Protein AF-A0A0Q4GG56-F1 (afdb_monomer_lite)

Secondary structure (DSSP, 8-state):
-HHHHHHTT--HHHHHHHHTS-HHHHHHHHTTSSPPPHHHHHHHHHHHHHHHHH-S--------HHHHHHHHHHHHHHHHHHHHHHHHHHHHHHHHHHHHHHHHHHHHHHHHHHHHHHH-SS--TTHHHHSTT-

pLDDT: mean 81.96, std 14.71, range [41.78, 96.75]

Foldseek 3Di:
DVVLCQLQLEDLCVLCVVLVHHSVVSVCCVVVVDDDDPSSVVVSVVSVVCSVPDDDDRDNHRDPPVVVVVVVVVVVVVVVVVVVVVVVVVVVVVVVVVVVVVVVVVVVVVVVVVVCCVVPVPDDPCVVVVPPPD

Sequence (134 aa):
MKNIREKLGLTQDQMSGLLGINRSSAAMYENGSRSIATKNLLLLSEIEIFLNNNVPEIIHSEINTKTDHAKSAIITKLNKQIDRAAYASLKLKRKLQLLQDTNLKTKNLWSVLVHLKLKMPENLPLLAYLEIWK

Structure (mmCIF, N/CA/C/O backbone):
data_AF-A0A0Q4GG56-F1
#
_entry.id   AF-A0A0Q4GG56-F1
#
loop_
_atom_site.group_PDB
_atom_site.id
_atom_site.type_symbol
_atom_site.label_atom_id
_atom_site.label_alt_id
_atom_site.label_comp_id
_atom_site.label_asym_id
_atom_site.label_entity_id
_atom_site.label_seq_id
_atom_site.pdbx_PDB_ins_code
_atom_site.Cartn_x
_atom_site.Cartn_y
_atom_site.Cartn_z
_atom_site.occupancy
_atom_site.B_iso_or_equiv
_atom_site.auth_seq_id
_atom_site.auth_comp_id
_atom_site.auth_asym_id
_atom_site.auth_atom_id
_atom_site.pdbx_PDB_model_num
ATOM 1 N N . MET A 1 1 ? 25.864 9.319 -23.741 1.00 85.19 1 MET A N 1
ATOM 2 C CA . MET A 1 1 ? 24.815 8.285 -23.927 1.00 85.19 1 MET A CA 1
ATOM 3 C C . MET A 1 1 ? 24.746 7.305 -22.757 1.00 85.19 1 MET A C 1
ATOM 5 O O . MET A 1 1 ? 23.719 7.293 -22.094 1.00 85.19 1 MET A O 1
ATOM 9 N N . LYS A 1 2 ? 25.814 6.549 -22.449 1.00 90.12 2 LYS A N 1
ATOM 10 C CA . LYS A 1 2 ? 25.836 5.557 -21.352 1.00 90.12 2 LYS A CA 1
ATOM 11 C C . LYS A 1 2 ? 25.329 6.102 -20.006 1.00 90.12 2 LYS A C 1
ATOM 13 O O . LYS A 1 2 ? 24.421 5.526 -19.425 1.00 90.12 2 LYS A O 1
ATOM 18 N N . ASN A 1 3 ? 25.828 7.264 -19.581 1.00 87.88 3 ASN A N 1
ATOM 19 C CA . ASN A 1 3 ? 25.415 7.890 -18.319 1.00 87.88 3 ASN A CA 1
ATOM 20 C C . ASN A 1 3 ? 23.913 8.210 -18.276 1.00 87.88 3 ASN A C 1
ATOM 22 O O . ASN A 1 3 ? 23.272 7.999 -17.257 1.00 87.88 3 ASN A O 1
ATOM 26 N N . ILE A 1 4 ? 23.340 8.693 -19.384 1.00 87.88 4 ILE A N 1
ATOM 27 C CA . ILE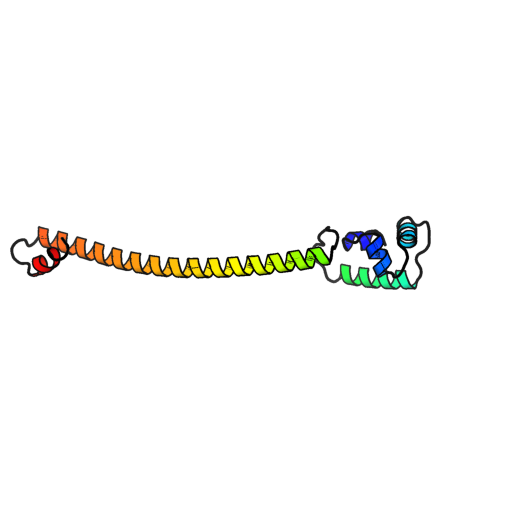 A 1 4 ? 21.899 8.974 -19.485 1.00 87.88 4 ILE A CA 1
ATOM 28 C C . ILE A 1 4 ? 21.110 7.663 -19.398 1.00 87.88 4 ILE A C 1
ATOM 30 O O . ILE A 1 4 ? 20.128 7.584 -18.670 1.00 87.88 4 ILE A O 1
ATOM 34 N N . ARG A 1 5 ? 21.569 6.607 -20.082 1.00 89.81 5 ARG A N 1
ATOM 35 C CA . ARG A 1 5 ? 20.948 5.278 -20.017 1.00 89.81 5 ARG A CA 1
ATOM 36 C C . ARG A 1 5 ? 20.929 4.722 -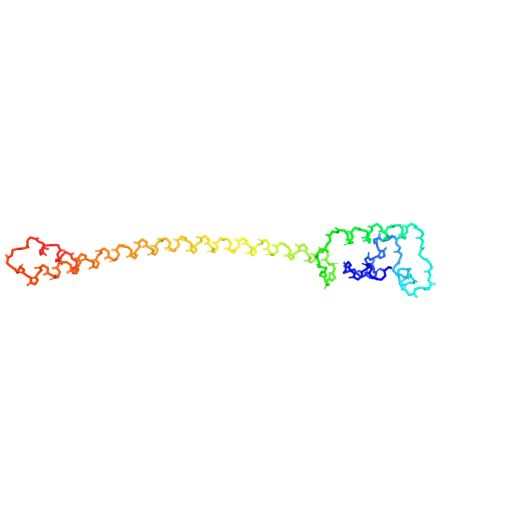18.593 1.00 89.81 5 ARG A C 1
ATOM 38 O O . ARG A 1 5 ? 19.894 4.237 -18.146 1.00 89.81 5 ARG A O 1
ATOM 45 N N . GLU A 1 6 ? 22.059 4.791 -17.901 1.00 87.38 6 GLU A N 1
ATOM 46 C CA . GLU A 1 6 ? 22.208 4.286 -16.532 1.00 87.38 6 GLU A CA 1
ATOM 47 C C . GLU A 1 6 ? 21.411 5.117 -15.529 1.00 87.38 6 GLU A C 1
ATOM 49 O O . GLU A 1 6 ? 20.740 4.539 -14.676 1.00 87.38 6 GLU A O 1
ATOM 54 N N . LYS A 1 7 ? 21.394 6.448 -15.690 1.00 83.88 7 LYS A N 1
ATOM 55 C CA . LYS A 1 7 ? 20.506 7.339 -14.931 1.00 83.88 7 LYS A CA 1
ATOM 56 C C . LYS A 1 7 ? 19.038 6.973 -15.123 1.00 83.88 7 LYS A C 1
ATOM 58 O O . LYS A 1 7 ? 18.278 7.112 -14.190 1.00 83.88 7 LYS A O 1
ATOM 63 N N . LEU A 1 8 ? 18.628 6.496 -16.293 1.00 82.75 8 LEU A N 1
ATOM 64 C CA . LEU A 1 8 ? 17.242 6.091 -16.545 1.00 82.75 8 LEU A CA 1
ATOM 65 C C . LEU A 1 8 ? 16.934 4.636 -16.152 1.00 82.75 8 LEU A C 1
ATOM 67 O O . LEU A 1 8 ? 15.808 4.190 -16.353 1.00 82.75 8 LEU A O 1
ATOM 71 N N . GLY A 1 9 ? 17.909 3.868 -15.653 1.00 80.75 9 GLY A N 1
ATOM 72 C CA . GLY A 1 9 ? 17.715 2.444 -15.355 1.00 80.75 9 GLY A CA 1
ATOM 73 C C . GLY A 1 9 ? 17.375 1.601 -16.592 1.00 80.75 9 GLY A C 1
ATOM 74 O O . GLY A 1 9 ? 16.675 0.596 -16.484 1.00 80.75 9 GLY A O 1
ATOM 75 N N . LEU A 1 10 ? 17.825 2.014 -17.782 1.00 85.88 10 LEU A N 1
ATOM 76 C CA . LEU A 1 10 ? 17.503 1.345 -19.044 1.00 85.88 10 LEU A CA 1
ATOM 77 C C . LEU A 1 10 ? 18.593 0.350 -19.469 1.00 85.88 10 LEU A C 1
ATOM 79 O O . LEU A 1 10 ? 19.800 0.589 -19.341 1.00 85.88 10 LEU A O 1
ATOM 83 N N . THR A 1 11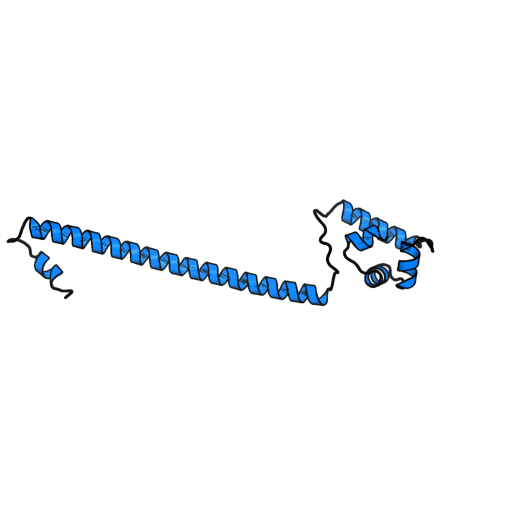 ? 18.168 -0.749 -20.086 1.00 89.12 11 THR A N 1
ATOM 84 C CA . THR A 1 11 ? 19.061 -1.640 -20.842 1.00 89.12 11 THR A CA 1
ATOM 85 C C . THR A 1 11 ? 19.446 -1.010 -22.188 1.00 89.12 11 THR A C 1
ATOM 87 O O . THR A 1 11 ? 18.790 -0.086 -22.677 1.00 89.12 11 THR A O 1
ATOM 90 N N . GLN A 1 12 ? 20.520 -1.495 -22.825 1.00 87.69 12 GLN A N 1
ATOM 91 C CA . GLN A 1 12 ? 20.924 -1.005 -24.156 1.00 87.69 12 GLN A CA 1
ATOM 92 C C . GLN A 1 12 ? 19.844 -1.231 -25.219 1.00 87.69 12 GLN A C 1
ATOM 94 O O . GLN A 1 12 ? 19.705 -0.420 -26.130 1.00 87.69 12 GLN A O 1
ATOM 99 N N . ASP A 1 13 ? 19.072 -2.311 -25.090 1.00 89.69 13 ASP A N 1
ATOM 100 C CA . ASP A 1 13 ? 17.975 -2.623 -26.001 1.00 89.69 13 ASP A CA 1
ATOM 101 C C . ASP A 1 13 ? 16.842 -1.596 -25.871 1.00 89.69 13 ASP A C 1
ATOM 103 O O . ASP A 1 13 ? 16.436 -0.979 -26.854 1.00 89.69 13 ASP A O 1
ATOM 107 N N . GLN A 1 14 ? 16.434 -1.290 -24.638 1.00 86.31 14 GLN A N 1
ATOM 108 C CA . GLN A 1 14 ? 15.419 -0.272 -24.357 1.00 86.31 14 GLN A CA 1
ATOM 109 C C . GLN A 1 14 ? 15.861 1.130 -24.792 1.00 86.31 14 GLN A C 1
ATOM 111 O O . GLN A 1 14 ? 15.080 1.866 -25.390 1.00 86.31 14 GLN A O 1
ATOM 116 N N . MET A 1 15 ? 17.126 1.486 -24.549 1.00 91.44 15 MET A N 1
ATOM 117 C CA . MET A 1 15 ? 17.699 2.748 -25.025 1.00 91.44 15 MET A CA 1
ATOM 118 C C . MET A 1 15 ? 17.746 2.810 -26.559 1.00 91.44 15 MET A C 1
ATOM 120 O O . MET A 1 15 ? 17.514 3.864 -27.148 1.00 91.44 15 MET A O 1
ATOM 124 N N . SER A 1 16 ? 18.007 1.683 -27.227 1.00 91.19 16 SER A N 1
ATOM 125 C CA . SER A 1 16 ? 17.980 1.615 -28.688 1.00 91.19 16 SER A CA 1
ATOM 126 C C . SER A 1 16 ? 16.566 1.801 -29.246 1.00 91.19 16 SER A C 1
ATOM 128 O O . SER A 1 16 ? 16.386 2.581 -30.180 1.00 91.19 16 SER A O 1
ATOM 130 N N . GLY A 1 17 ? 15.558 1.206 -28.598 1.00 90.12 17 GLY A N 1
ATOM 131 C CA . GLY A 1 17 ? 14.147 1.423 -28.914 1.00 90.12 17 GLY A CA 1
ATOM 132 C C . GLY A 1 17 ? 13.721 2.882 -28.733 1.00 90.12 17 GLY A C 1
ATOM 133 O O . GLY A 1 17 ? 13.073 3.437 -29.616 1.00 90.12 17 GLY A O 1
ATOM 134 N N . LEU A 1 18 ? 14.157 3.530 -27.647 1.00 88.12 18 LEU A N 1
ATOM 135 C CA . LEU A 1 18 ? 13.899 4.952 -27.387 1.00 88.12 18 LEU A CA 1
ATOM 136 C C . LEU A 1 18 ? 14.478 5.861 -28.483 1.00 88.12 18 LEU A C 1
ATOM 138 O O . LEU A 1 18 ? 13.842 6.826 -28.895 1.00 88.12 18 LEU A O 1
ATOM 142 N N . LEU A 1 19 ? 15.678 5.542 -28.970 1.00 89.56 19 LEU A N 1
ATOM 143 C CA . LEU A 1 19 ? 16.360 6.310 -30.014 1.00 89.56 19 LEU A CA 1
ATOM 144 C C . LEU A 1 19 ? 15.978 5.879 -31.441 1.00 89.56 19 LEU A C 1
ATOM 146 O O . LEU A 1 19 ? 16.470 6.468 -32.402 1.00 89.56 19 LEU A O 1
ATOM 150 N N . GLY A 1 20 ? 15.133 4.856 -31.603 1.00 89.81 20 GLY A N 1
ATOM 151 C CA . GLY A 1 20 ? 14.775 4.302 -32.912 1.00 89.81 20 GLY A CA 1
ATOM 152 C C . GLY A 1 20 ? 15.967 3.719 -33.682 1.00 89.81 20 GLY A C 1
ATOM 153 O O . GLY A 1 20 ? 16.007 3.794 -34.909 1.00 89.81 20 GLY A O 1
ATOM 154 N N . ILE A 1 21 ? 16.962 3.178 -32.975 1.00 91.50 21 ILE A N 1
ATOM 155 C CA . ILE A 1 21 ? 18.169 2.562 -33.546 1.00 91.50 21 ILE A CA 1
ATOM 156 C C . ILE A 1 21 ? 18.253 1.087 -33.161 1.00 91.50 21 ILE A C 1
ATOM 158 O O . ILE A 1 21 ? 17.583 0.631 -32.242 1.00 91.50 21 ILE A O 1
ATOM 162 N N . ASN A 1 22 ? 19.119 0.328 -33.834 1.00 92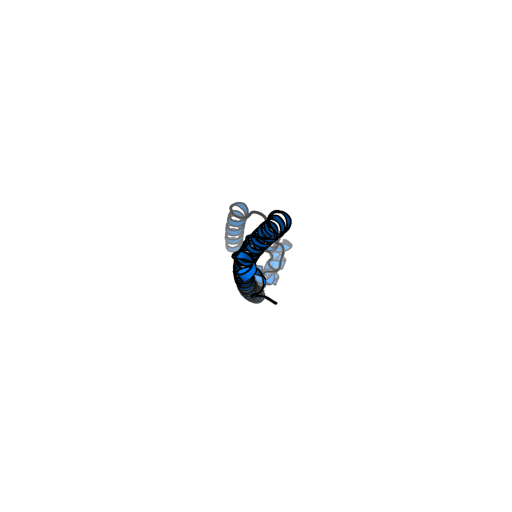.62 22 ASN A N 1
ATOM 163 C CA . ASN A 1 22 ? 19.392 -1.043 -33.411 1.00 92.62 22 ASN A CA 1
ATOM 164 C C . ASN A 1 22 ? 20.302 -1.081 -32.166 1.00 92.62 22 ASN A C 1
ATOM 166 O O . ASN A 1 22 ? 21.123 -0.184 -31.933 1.00 92.62 22 ASN A O 1
ATOM 170 N N . ARG A 1 23 ? 20.189 -2.158 -31.381 1.00 92.75 23 ARG A N 1
ATOM 171 C CA . ARG A 1 23 ? 20.987 -2.380 -30.165 1.00 92.75 23 ARG A CA 1
ATOM 172 C C . ARG A 1 23 ? 22.496 -2.306 -30.418 1.00 92.75 23 ARG A C 1
ATOM 174 O O . ARG A 1 23 ? 23.225 -1.733 -29.612 1.00 92.75 23 ARG A O 1
ATOM 181 N N . SER A 1 24 ? 22.971 -2.828 -31.550 1.00 93.25 24 SER A N 1
ATOM 182 C CA . SER A 1 24 ? 24.393 -2.786 -31.917 1.00 93.25 24 SER A CA 1
ATOM 183 C C . SER A 1 24 ? 24.903 -1.354 -32.111 1.00 93.25 24 SER A C 1
ATOM 185 O O . SER A 1 24 ? 25.993 -1.027 -31.654 1.00 93.25 24 SER A O 1
ATOM 187 N N . SER A 1 25 ? 24.105 -0.468 -32.712 1.00 91.19 25 SER A N 1
ATOM 188 C CA . SER A 1 25 ? 24.439 0.952 -32.873 1.00 91.19 25 SER A CA 1
ATOM 189 C C . SER A 1 25 ? 24.472 1.659 -31.527 1.00 91.19 25 SER A C 1
ATOM 191 O O . SER A 1 25 ? 25.379 2.448 -31.294 1.00 91.19 25 SER A O 1
ATOM 193 N N . ALA A 1 26 ? 23.550 1.334 -30.615 1.00 91.31 26 ALA A N 1
ATOM 194 C CA . ALA A 1 26 ? 23.593 1.848 -29.248 1.00 91.31 26 ALA A CA 1
ATOM 195 C C . ALA A 1 26 ? 24.896 1.445 -28.531 1.00 91.31 26 ALA A C 1
ATOM 197 O O . ALA A 1 26 ? 25.540 2.292 -27.916 1.00 91.31 26 ALA A O 1
ATOM 198 N N . ALA A 1 27 ? 25.344 0.193 -28.676 1.00 93.19 27 ALA A N 1
ATOM 199 C CA . ALA A 1 27 ? 26.624 -0.253 -28.123 1.00 93.19 27 ALA A CA 1
ATOM 200 C C . ALA A 1 27 ? 27.831 0.473 -28.755 1.00 93.19 27 ALA A C 1
ATOM 202 O O . ALA A 1 27 ? 28.725 0.910 -28.030 1.00 93.19 27 ALA A O 1
ATOM 203 N N . MET A 1 28 ? 27.835 0.662 -30.083 1.00 93.06 28 MET A N 1
ATOM 204 C CA . MET A 1 28 ? 28.889 1.403 -30.801 1.00 93.06 28 MET A CA 1
ATOM 205 C C . MET A 1 28 ? 28.939 2.895 -30.438 1.00 93.06 28 MET A C 1
ATOM 207 O O . MET A 1 28 ? 29.988 3.531 -30.521 1.00 93.06 28 MET A O 1
ATOM 211 N N . TYR A 1 29 ? 27.805 3.478 -30.059 1.00 93.38 29 TYR A N 1
ATOM 212 C CA . TYR A 1 29 ? 27.744 4.850 -29.564 1.00 93.38 29 TYR A CA 1
ATOM 213 C C . TYR A 1 29 ? 28.288 4.961 -28.142 1.00 93.38 29 TYR A C 1
ATOM 215 O O . TYR A 1 29 ? 28.999 5.910 -27.823 1.00 93.38 29 TYR A O 1
ATOM 223 N N . GLU A 1 30 ? 27.980 3.994 -27.278 1.00 91.69 30 GLU A N 1
ATOM 224 C CA . GLU A 1 30 ? 28.453 3.995 -25.891 1.00 91.69 30 GLU A CA 1
ATOM 225 C C . GLU A 1 30 ? 29.953 3.739 -25.759 1.00 91.69 30 GLU A C 1
ATOM 227 O O . GLU A 1 30 ? 30.576 4.297 -24.858 1.00 91.69 30 GLU A O 1
ATOM 232 N N . ASN A 1 31 ? 30.535 2.926 -26.643 1.00 92.50 31 ASN A N 1
ATOM 233 C CA . ASN A 1 31 ? 31.968 2.626 -26.639 1.00 92.50 31 ASN A CA 1
ATOM 234 C C . ASN A 1 31 ? 32.804 3.590 -27.508 1.00 92.50 31 ASN A C 1
ATOM 236 O O . ASN A 1 31 ? 34.008 3.393 -27.642 1.00 92.50 31 ASN A O 1
ATOM 240 N N . GLY A 1 32 ? 32.174 4.592 -28.133 1.00 89.12 32 GLY A N 1
ATOM 241 C CA . GLY A 1 32 ? 32.848 5.576 -28.983 1.00 89.12 32 GLY A CA 1
ATOM 242 C C . GLY A 1 32 ? 33.330 5.050 -30.340 1.00 89.12 32 GLY A C 1
ATOM 243 O O . GLY A 1 32 ? 34.016 5.775 -31.054 1.00 89.12 32 GLY A O 1
ATOM 244 N N . SER A 1 33 ? 32.966 3.826 -30.734 1.00 92.12 33 SER A N 1
ATOM 245 C CA . SER A 1 33 ? 33.345 3.248 -32.035 1.00 92.12 33 SER A CA 1
ATOM 246 C C . SER A 1 33 ? 32.588 3.871 -33.212 1.00 92.12 33 SER A C 1
ATOM 248 O O . SER A 1 33 ? 32.968 3.671 -34.364 1.00 92.12 33 SER A O 1
ATOM 250 N N . ARG A 1 34 ? 31.497 4.603 -32.953 1.00 90.44 34 ARG A N 1
ATOM 251 C CA . ARG A 1 34 ? 30.723 5.320 -33.972 1.00 90.44 34 ARG A CA 1
ATOM 252 C C . ARG A 1 34 ? 30.205 6.651 -33.434 1.00 90.44 34 ARG A C 1
ATOM 254 O O . ARG A 1 34 ? 29.757 6.731 -32.293 1.00 90.44 34 ARG A O 1
ATOM 261 N N . SER A 1 35 ? 30.195 7.678 -34.284 1.00 89.50 35 SER A N 1
ATOM 262 C CA . SER A 1 35 ? 29.579 8.965 -33.959 1.00 89.50 35 SER A CA 1
ATOM 263 C C . SER A 1 35 ? 28.051 8.868 -33.901 1.00 89.50 35 SER A C 1
ATOM 265 O O . SER A 1 35 ? 27.405 8.205 -34.720 1.00 89.50 35 SER A O 1
ATOM 267 N N . ILE A 1 36 ? 27.468 9.547 -32.913 1.00 91.00 36 ILE A N 1
ATOM 268 C CA . ILE A 1 36 ? 26.019 9.623 -32.718 1.00 91.00 36 ILE A CA 1
ATOM 269 C C . ILE A 1 36 ? 25.430 10.572 -33.767 1.00 91.00 36 ILE A C 1
ATOM 271 O O . ILE A 1 36 ? 25.935 11.674 -33.966 1.00 91.00 36 ILE A O 1
ATOM 275 N N . ALA A 1 37 ? 24.347 10.157 -34.427 1.00 90.94 37 ALA A N 1
ATOM 276 C CA . ALA A 1 37 ? 23.640 11.012 -35.377 1.00 90.94 37 ALA A CA 1
ATOM 277 C C . ALA A 1 37 ? 23.040 12.246 -34.681 1.00 90.94 37 ALA A C 1
ATOM 279 O O . ALA A 1 37 ? 22.491 12.133 -33.584 1.00 90.94 37 ALA A O 1
ATOM 280 N N . THR A 1 38 ? 23.056 13.403 -35.348 1.00 91.06 38 THR A N 1
ATOM 281 C CA . THR A 1 38 ? 22.600 14.690 -34.787 1.00 91.06 38 THR A CA 1
ATOM 282 C C . THR A 1 38 ? 21.191 14.624 -34.195 1.00 91.06 38 THR A C 1
ATOM 284 O O . THR A 1 38 ? 20.963 15.123 -33.099 1.00 91.06 38 THR A O 1
ATOM 287 N N . LYS A 1 39 ? 20.257 13.931 -34.863 1.00 91.00 39 LYS A N 1
ATOM 288 C CA . LYS A 1 39 ? 18.886 13.717 -34.366 1.00 91.00 39 LYS A CA 1
ATOM 289 C C . LYS A 1 39 ? 18.857 13.029 -32.994 1.00 91.00 39 LYS A C 1
ATOM 291 O O . LYS A 1 39 ? 18.112 13.436 -32.111 1.00 91.00 39 LYS A O 1
ATOM 296 N N . ASN A 1 40 ? 19.682 12.002 -32.812 1.00 91.25 40 ASN A N 1
ATOM 297 C CA . ASN A 1 40 ? 19.746 11.242 -31.566 1.00 91.25 40 ASN A CA 1
ATOM 298 C C . ASN A 1 40 ? 20.456 12.039 -30.468 1.00 91.25 40 ASN A C 1
ATOM 300 O O . ASN A 1 40 ? 20.129 11.895 -29.297 1.00 91.25 40 ASN A O 1
ATOM 304 N N . LEU A 1 41 ? 21.406 12.897 -30.846 1.00 91.62 41 LEU A N 1
ATOM 305 C CA . LEU A 1 41 ? 22.090 13.796 -29.922 1.00 91.62 41 LEU A CA 1
ATOM 306 C C . LEU A 1 41 ? 21.136 14.869 -29.379 1.00 91.62 41 LEU A C 1
ATOM 308 O O . LEU A 1 41 ? 21.128 15.099 -28.175 1.00 91.62 41 LEU A O 1
ATOM 312 N N . LEU A 1 42 ? 20.283 15.449 -30.233 1.00 91.38 42 LEU A N 1
ATOM 313 C CA . LEU A 1 42 ? 19.225 16.373 -29.807 1.00 91.38 42 LEU A CA 1
ATOM 314 C C . LEU A 1 42 ? 18.276 15.713 -28.801 1.00 91.38 42 LEU A C 1
ATOM 316 O O . LEU A 1 42 ? 18.052 16.258 -27.725 1.00 91.38 42 LEU A O 1
ATOM 320 N N . LEU A 1 43 ? 17.805 14.499 -29.100 1.00 90.88 43 LEU A N 1
ATOM 321 C CA . LEU A 1 43 ? 16.909 13.767 -28.203 1.00 90.88 43 LEU A CA 1
ATOM 322 C C . LEU A 1 43 ? 17.576 13.438 -26.856 1.00 90.88 43 LEU A C 1
ATOM 324 O O . LEU A 1 43 ? 16.968 13.597 -25.801 1.00 90.88 43 LEU A O 1
ATOM 328 N N . LEU A 1 44 ? 18.848 13.027 -26.868 1.00 91.38 44 LEU A N 1
ATOM 329 C CA . LEU A 1 44 ? 19.614 12.810 -25.637 1.00 91.38 44 LEU A CA 1
ATOM 330 C C . LEU A 1 44 ? 19.811 14.107 -24.839 1.00 91.38 44 LEU A C 1
ATOM 332 O O . LEU A 1 44 ? 19.746 14.066 -23.613 1.00 91.38 44 LEU A O 1
ATOM 336 N N . SER A 1 45 ? 20.016 15.240 -25.513 1.00 90.94 45 SER A N 1
ATOM 337 C CA . SER A 1 45 ? 20.145 16.553 -24.873 1.00 90.94 45 SER A CA 1
ATOM 338 C C . SER A 1 45 ? 18.849 16.978 -24.186 1.00 90.94 45 SER A C 1
ATOM 340 O O . SER A 1 45 ? 18.891 17.465 -23.060 1.00 90.94 45 SER A O 1
ATOM 342 N N . GLU A 1 46 ? 17.693 16.784 -24.823 1.00 89.94 46 GLU A N 1
ATOM 343 C CA . GLU A 1 46 ? 16.389 17.082 -24.214 1.00 89.94 46 GLU A CA 1
ATOM 344 C C . GLU A 1 46 ? 16.149 16.236 -22.959 1.00 89.94 46 GLU A C 1
ATOM 346 O O . GLU A 1 46 ? 15.750 16.762 -21.917 1.00 89.94 46 GLU A O 1
ATOM 351 N N . ILE A 1 47 ? 16.465 14.939 -23.029 1.00 87.56 47 ILE A N 1
ATOM 352 C CA . ILE A 1 47 ? 16.389 14.026 -21.883 1.00 87.56 47 ILE A CA 1
ATOM 353 C C . ILE A 1 47 ? 17.304 14.501 -20.750 1.00 87.56 47 ILE A C 1
ATOM 355 O O . ILE A 1 47 ? 16.897 14.509 -19.590 1.00 87.56 47 ILE A O 1
ATOM 359 N N . GLU A 1 48 ? 18.537 14.894 -21.061 1.00 86.81 48 GLU A N 1
ATOM 360 C CA . GLU A 1 48 ? 19.503 15.341 -20.058 1.00 86.81 48 GLU A CA 1
ATOM 361 C C . GLU A 1 48 ? 19.067 16.639 -19.369 1.00 86.81 48 GLU A C 1
ATOM 363 O O . GLU A 1 48 ? 19.131 16.730 -18.143 1.00 86.81 48 GLU A O 1
ATOM 368 N N . ILE A 1 49 ? 18.549 17.609 -20.128 1.00 87.00 49 ILE A N 1
ATOM 369 C CA . ILE A 1 49 ? 17.977 18.847 -19.580 1.00 87.00 49 ILE A CA 1
ATOM 370 C C . ILE A 1 49 ? 16.802 18.525 -18.653 1.00 87.00 49 ILE A C 1
ATOM 372 O O . ILE A 1 49 ? 16.718 19.063 -17.549 1.00 87.00 49 ILE A O 1
ATOM 376 N N . PHE A 1 50 ? 15.910 17.624 -19.066 1.00 85.38 50 PHE A N 1
ATOM 377 C CA . PHE A 1 50 ? 14.770 17.222 -18.248 1.00 85.38 50 PHE A CA 1
ATOM 378 C C . PHE A 1 50 ? 15.204 16.549 -16.938 1.00 85.38 50 PHE A C 1
ATOM 380 O O . PHE A 1 50 ? 14.707 16.910 -15.870 1.00 85.38 50 PHE A O 1
ATOM 387 N N . LEU A 1 51 ? 16.159 15.617 -17.001 1.00 81.81 51 LEU A N 1
ATOM 388 C CA . LEU A 1 51 ? 16.687 14.922 -15.823 1.00 81.81 51 LEU A CA 1
ATOM 389 C C . LEU A 1 51 ? 17.373 15.874 -14.840 1.00 81.81 51 LEU A C 1
ATOM 391 O O . LEU A 1 51 ? 17.213 15.714 -13.633 1.00 81.81 51 LEU A O 1
ATOM 395 N N . ASN A 1 52 ? 18.108 16.866 -15.343 1.00 79.19 52 ASN A N 1
ATOM 396 C CA . ASN A 1 52 ? 18.815 17.830 -14.500 1.00 79.19 52 ASN A CA 1
ATOM 397 C C . ASN A 1 52 ? 17.873 18.845 -13.830 1.00 79.19 52 ASN A C 1
ATOM 399 O O . ASN A 1 52 ? 18.220 19.380 -12.781 1.00 79.19 52 ASN A O 1
ATOM 403 N N . ASN A 1 53 ? 16.691 19.095 -14.403 1.00 75.88 53 ASN A N 1
ATOM 404 C CA . ASN A 1 53 ? 15.741 20.080 -13.883 1.00 75.88 53 ASN A CA 1
ATOM 405 C C . ASN A 1 53 ? 14.674 19.494 -12.940 1.00 75.88 53 ASN A C 1
ATOM 407 O O . ASN A 1 53 ? 14.071 20.263 -12.197 1.00 75.88 53 ASN A O 1
ATOM 411 N N . ASN A 1 54 ? 14.408 18.178 -12.966 1.00 66.44 54 ASN A N 1
ATOM 412 C CA . ASN A 1 54 ? 13.184 17.621 -12.361 1.00 66.44 54 ASN A CA 1
ATOM 413 C C . ASN A 1 54 ? 13.309 16.356 -11.487 1.00 66.44 54 ASN A C 1
ATOM 415 O O . ASN A 1 54 ? 12.267 15.775 -11.190 1.00 66.44 54 ASN A O 1
ATOM 419 N N . VAL A 1 55 ? 14.481 15.895 -11.020 1.00 59.34 55 VAL A N 1
ATOM 420 C CA . VAL A 1 55 ? 14.495 14.706 -10.127 1.00 59.34 55 VAL A CA 1
ATOM 421 C C . VAL A 1 55 ? 15.452 14.810 -8.927 1.00 59.34 55 VAL A C 1
ATOM 423 O O . VAL A 1 55 ? 16.667 14.860 -9.119 1.00 59.34 55 VAL A O 1
ATOM 426 N N . PRO A 1 56 ? 14.929 14.733 -7.682 1.00 53.88 56 PRO A N 1
ATOM 427 C CA . PRO A 1 56 ? 15.649 14.190 -6.536 1.00 53.88 56 PRO A CA 1
ATOM 428 C C . PRO A 1 56 ? 15.706 12.652 -6.636 1.00 53.88 56 PRO A C 1
ATOM 430 O O . PRO A 1 56 ? 14.671 12.007 -6.748 1.00 53.88 56 PRO A O 1
ATOM 433 N N . GLU A 1 57 ? 16.923 12.099 -6.583 1.00 56.25 57 GLU A N 1
ATOM 434 C CA . GLU A 1 57 ? 17.260 10.685 -6.318 1.00 56.25 57 GLU A CA 1
ATOM 435 C C . GLU A 1 57 ? 16.680 9.628 -7.293 1.00 56.25 57 GLU A C 1
ATOM 437 O O . GLU A 1 57 ? 15.566 9.127 -7.147 1.00 56.25 57 GLU A O 1
ATOM 442 N N . ILE A 1 58 ? 17.465 9.242 -8.309 1.00 54.38 58 ILE A N 1
ATOM 443 C CA . ILE A 1 58 ? 17.062 8.205 -9.269 1.00 54.38 58 ILE A CA 1
ATOM 444 C C . ILE A 1 58 ? 17.431 6.806 -8.758 1.00 54.38 58 ILE A C 1
ATOM 446 O O . ILE A 1 58 ? 18.592 6.493 -8.502 1.00 54.38 58 ILE A O 1
ATOM 450 N N . ILE A 1 59 ? 16.405 5.960 -8.663 1.00 53.31 59 ILE A N 1
ATOM 451 C CA . ILE A 1 59 ? 16.443 4.549 -8.282 1.00 53.31 59 ILE A CA 1
ATOM 452 C C . ILE A 1 59 ? 17.029 3.711 -9.431 1.00 53.31 59 ILE A C 1
ATOM 454 O O . ILE A 1 59 ? 16.466 3.641 -10.523 1.00 53.31 59 ILE A O 1
ATOM 458 N N . HIS A 1 60 ? 18.140 3.022 -9.166 1.00 50.09 60 HIS A N 1
ATOM 459 C CA . HIS A 1 60 ? 18.719 2.015 -10.056 1.00 50.09 60 HIS A CA 1
ATOM 460 C C . HIS A 1 60 ? 17.887 0.721 -10.028 1.00 50.09 60 HIS A C 1
ATOM 462 O O . HIS A 1 60 ? 18.185 -0.201 -9.272 1.00 50.09 60 HIS A O 1
ATOM 468 N N . SER A 1 61 ? 16.843 0.614 -10.846 1.00 53.50 61 SER A N 1
ATOM 469 C CA . SER A 1 61 ? 16.245 -0.692 -11.152 1.00 53.50 61 SER A CA 1
ATOM 470 C C . SER A 1 61 ? 15.751 -0.733 -12.590 1.00 53.50 61 SER A C 1
ATOM 472 O O . SER A 1 61 ? 15.073 0.192 -13.026 1.00 53.50 61 SER A O 1
ATOM 474 N N . GLU A 1 62 ? 16.092 -1.806 -13.304 1.00 53.81 62 GLU A N 1
ATOM 475 C CA . GLU A 1 62 ? 15.667 -2.068 -14.680 1.00 53.81 62 GLU A CA 1
ATOM 476 C C . GLU A 1 62 ? 14.153 -1.865 -14.838 1.00 53.81 62 GLU A C 1
ATOM 478 O O . GLU A 1 62 ? 13.359 -2.562 -14.202 1.00 53.81 62 GLU A O 1
ATOM 483 N N . ILE A 1 63 ? 13.747 -0.908 -15.678 1.00 56.53 63 ILE A N 1
ATOM 484 C CA . ILE A 1 63 ? 12.329 -0.639 -15.946 1.00 56.53 63 ILE A CA 1
ATOM 485 C C . ILE A 1 63 ? 11.754 -1.844 -16.692 1.00 56.53 63 ILE A C 1
ATOM 487 O O . ILE A 1 63 ? 11.992 -2.024 -17.888 1.00 56.53 63 ILE A O 1
ATOM 491 N N . ASN A 1 64 ? 10.975 -2.674 -16.005 1.00 59.69 64 ASN A N 1
ATOM 492 C CA . ASN A 1 64 ? 10.218 -3.761 -16.612 1.00 59.69 64 ASN A CA 1
ATOM 493 C C . ASN A 1 64 ? 8.735 -3.407 -16.496 1.00 59.69 64 ASN A C 1
ATOM 495 O O . ASN A 1 64 ? 8.042 -3.777 -15.545 1.00 59.69 64 ASN A O 1
ATOM 499 N N . THR A 1 65 ? 8.262 -2.686 -17.514 1.00 61.12 65 THR A N 1
ATOM 500 C CA . THR A 1 65 ? 6.949 -2.027 -17.586 1.00 61.12 65 THR A CA 1
ATOM 501 C C . THR A 1 65 ? 5.765 -2.939 -17.254 1.00 61.12 65 THR A C 1
ATOM 503 O O . THR A 1 65 ? 4.793 -2.489 -16.650 1.00 61.12 65 THR A O 1
ATOM 506 N N . LYS A 1 66 ? 5.837 -4.240 -17.565 1.00 61.38 66 LYS A N 1
ATOM 507 C CA . LYS A 1 66 ? 4.794 -5.211 -17.184 1.00 61.38 66 LYS A CA 1
ATOM 508 C C . LYS A 1 66 ? 4.850 -5.575 -15.701 1.00 61.38 66 LYS A C 1
ATOM 510 O O . LYS A 1 66 ? 3.810 -5.643 -15.046 1.00 61.38 66 LYS A O 1
ATOM 515 N N . THR A 1 67 ? 6.046 -5.794 -15.157 1.00 60.56 67 THR A N 1
ATOM 516 C CA . THR A 1 67 ? 6.207 -6.086 -13.725 1.00 60.56 67 THR A CA 1
ATOM 517 C C . THR A 1 67 ? 5.911 -4.872 -12.852 1.00 60.56 67 THR A C 1
ATOM 519 O O . THR A 1 67 ? 5.374 -5.038 -11.762 1.00 60.56 67 THR A O 1
ATOM 522 N N . ASP A 1 68 ? 6.168 -3.657 -13.334 1.00 64.50 68 ASP A N 1
ATOM 523 C CA . ASP A 1 68 ? 5.953 -2.433 -12.559 1.00 64.50 68 ASP A CA 1
ATOM 524 C C . ASP A 1 68 ? 4.465 -2.068 -12.454 1.00 64.50 68 ASP A C 1
ATOM 526 O O . ASP A 1 68 ? 4.001 -1.676 -11.380 1.00 64.50 68 ASP A O 1
ATOM 530 N N . HIS A 1 69 ? 3.666 -2.339 -13.493 1.00 67.75 69 HIS A N 1
ATOM 531 C CA . HIS A 1 69 ? 2.203 -2.281 -13.386 1.00 67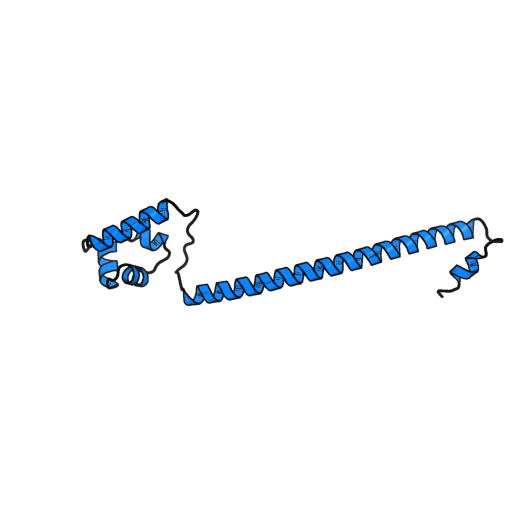.75 69 HIS A CA 1
ATOM 532 C C . HIS A 1 69 ? 1.645 -3.316 -12.400 1.00 67.75 69 HIS A C 1
ATOM 534 O O . HIS A 1 69 ? 0.774 -2.987 -11.592 1.00 67.75 69 HIS A O 1
ATOM 540 N N . ALA A 1 70 ? 2.164 -4.549 -12.414 1.00 74.88 70 ALA A N 1
ATOM 541 C CA . ALA A 1 70 ? 1.749 -5.582 -11.466 1.00 74.88 70 ALA A CA 1
ATOM 542 C C . ALA A 1 70 ? 2.121 -5.216 -10.016 1.00 74.88 70 ALA A C 1
ATOM 544 O O . ALA A 1 70 ? 1.289 -5.346 -9.117 1.00 74.88 70 ALA A O 1
ATOM 545 N N . LYS A 1 71 ? 3.330 -4.686 -9.785 1.00 80.62 71 LYS A N 1
ATOM 546 C CA . LYS A 1 71 ? 3.762 -4.167 -8.476 1.00 80.62 71 LYS A CA 1
ATOM 547 C C . LYS A 1 71 ? 2.861 -3.023 -8.006 1.00 80.62 71 LYS A C 1
ATOM 549 O O . LYS A 1 71 ? 2.410 -3.046 -6.865 1.00 80.62 71 LYS A O 1
ATOM 554 N N . SER A 1 72 ? 2.528 -2.070 -8.878 1.00 79.75 72 SER A N 1
ATOM 555 C CA . SER A 1 72 ? 1.618 -0.959 -8.557 1.00 79.75 72 SER A CA 1
ATOM 556 C C . SER A 1 72 ? 0.212 -1.447 -8.163 1.00 79.75 72 SER A C 1
ATOM 558 O O . SER A 1 72 ? -0.357 -1.009 -7.158 1.00 79.75 72 SER A O 1
ATOM 560 N N . ALA A 1 73 ? -0.329 -2.442 -8.872 1.00 81.56 73 ALA A N 1
ATOM 561 C CA . ALA A 1 73 ? -1.605 -3.071 -8.522 1.00 81.56 73 ALA A CA 1
ATOM 562 C C . ALA A 1 73 ? -1.561 -3.803 -7.163 1.00 81.56 73 ALA A C 1
ATOM 564 O O . ALA A 1 73 ? -2.526 -3.775 -6.397 1.00 81.56 73 ALA A O 1
ATOM 565 N N . ILE A 1 74 ? -0.435 -4.435 -6.824 1.00 87.62 74 ILE A N 1
ATOM 566 C CA . ILE A 1 74 ? -0.244 -5.069 -5.512 1.00 87.62 74 ILE A CA 1
ATOM 567 C C . ILE A 1 74 ? -0.152 -4.008 -4.408 1.00 87.62 74 ILE A C 1
ATOM 569 O O . ILE A 1 74 ? -0.831 -4.141 -3.390 1.00 87.62 74 ILE A O 1
ATOM 573 N N . ILE A 1 75 ? 0.616 -2.934 -4.617 1.00 90.25 75 ILE A N 1
ATOM 574 C CA . ILE A 1 75 ? 0.765 -1.825 -3.659 1.00 90.25 75 ILE A CA 1
ATOM 575 C C . ILE A 1 75 ? -0.594 -1.196 -3.346 1.00 90.25 75 ILE A C 1
ATOM 577 O O . ILE A 1 75 ? -0.966 -1.063 -2.181 1.00 90.25 75 ILE A O 1
ATOM 581 N N . THR A 1 76 ? -1.384 -0.871 -4.370 1.00 91.56 76 THR A N 1
ATOM 582 C CA . THR A 1 76 ? -2.730 -0.300 -4.178 1.00 91.56 76 THR A CA 1
ATOM 583 C C . THR A 1 76 ? -3.650 -1.239 -3.395 1.00 91.56 76 THR A C 1
ATOM 585 O O . THR A 1 76 ? -4.386 -0.795 -2.509 1.00 91.56 76 THR A O 1
ATOM 588 N N . LYS A 1 77 ? -3.583 -2.551 -3.653 1.00 94.06 77 LYS A N 1
ATOM 589 C CA . LYS A 1 77 ? -4.348 -3.553 -2.900 1.00 94.06 77 LYS A CA 1
ATOM 590 C C . LYS A 1 77 ? -3.917 -3.628 -1.433 1.00 94.06 77 LYS A C 1
ATOM 592 O O . LYS A 1 77 ? -4.789 -3.714 -0.568 1.00 94.06 77 LYS A O 1
ATOM 597 N N . LEU A 1 78 ? -2.615 -3.596 -1.152 1.00 93.69 78 LEU A N 1
ATOM 598 C CA . LEU A 1 78 ? -2.082 -3.616 0.214 1.00 93.69 78 LEU A CA 1
ATOM 599 C C . LEU A 1 78 ? -2.457 -2.346 0.984 1.00 93.69 78 LEU A C 1
ATOM 601 O O . LEU A 1 78 ? -2.951 -2.454 2.104 1.00 93.69 78 LEU A O 1
ATOM 605 N N . ASN A 1 79 ? -2.357 -1.168 0.364 1.00 93.25 79 ASN A N 1
ATOM 606 C CA . ASN A 1 79 ? -2.791 0.094 0.977 1.00 93.25 79 ASN A CA 1
ATOM 607 C C . ASN A 1 79 ? -4.267 0.038 1.391 1.00 93.25 79 ASN A C 1
ATOM 609 O O . ASN A 1 79 ? -4.614 0.330 2.531 1.00 93.25 79 ASN A O 1
ATOM 613 N N . LYS A 1 80 ? -5.133 -0.490 0.519 1.00 94.50 80 LYS A N 1
ATOM 614 C CA . LYS A 1 80 ? -6.553 -0.683 0.845 1.00 94.50 80 LYS A CA 1
ATOM 615 C C . LYS A 1 80 ? -6.776 -1.629 2.033 1.00 94.50 80 LYS A C 1
ATOM 617 O O . LYS A 1 80 ? -7.768 -1.494 2.750 1.00 94.50 80 LYS A O 1
ATOM 622 N N . GLN A 1 81 ? -5.911 -2.625 2.230 1.00 94.50 81 GLN A N 1
ATOM 623 C CA . GLN A 1 81 ? -5.985 -3.509 3.398 1.00 94.50 81 GLN A CA 1
ATOM 624 C C . GLN A 1 81 ? -5.543 -2.792 4.675 1.00 94.50 81 GLN A C 1
ATOM 626 O O . GLN A 1 81 ? -6.210 -2.948 5.699 1.00 94.50 81 GLN A O 1
ATOM 631 N N . ILE A 1 82 ? -4.490 -1.977 4.600 1.00 95.00 82 ILE A N 1
ATOM 632 C CA . ILE A 1 82 ? -4.023 -1.139 5.710 1.00 95.00 82 ILE A CA 1
ATOM 633 C C . ILE A 1 82 ? -5.144 -0.201 6.168 1.00 95.00 82 ILE A C 1
ATOM 635 O O . ILE A 1 82 ? -5.478 -0.194 7.353 1.00 95.00 82 ILE A O 1
ATOM 639 N N . ASP A 1 83 ? -5.807 0.493 5.242 1.00 94.56 83 ASP A N 1
ATOM 640 C CA . ASP A 1 83 ? -6.903 1.417 5.567 1.00 94.56 83 ASP A CA 1
ATOM 641 C C . ASP A 1 83 ? -8.069 0.710 6.273 1.00 94.56 83 ASP A C 1
ATOM 643 O O . ASP A 1 83 ? -8.618 1.190 7.269 1.00 94.56 83 ASP A O 1
ATOM 647 N N . ARG A 1 84 ? -8.437 -0.483 5.790 1.00 94.62 84 ARG A N 1
ATOM 648 C CA . ARG A 1 84 ? -9.493 -1.304 6.403 1.00 94.62 84 ARG A CA 1
ATOM 649 C C . ARG A 1 84 ? -9.118 -1.757 7.809 1.00 94.62 84 ARG A C 1
ATOM 651 O O . ARG A 1 84 ? -9.959 -1.700 8.708 1.00 94.62 84 ARG A O 1
ATOM 658 N N . ALA A 1 85 ? -7.879 -2.200 8.003 1.00 94.25 85 ALA A N 1
ATOM 659 C CA . ALA A 1 85 ? -7.377 -2.616 9.306 1.00 94.25 85 ALA A CA 1
ATOM 660 C C . ALA A 1 85 ? -7.327 -1.434 10.290 1.00 94.25 85 ALA A C 1
ATOM 662 O O . ALA A 1 85 ? -7.752 -1.578 11.438 1.00 94.25 85 ALA A O 1
ATOM 663 N N . ALA A 1 86 ? -6.898 -0.255 9.833 1.00 94.69 86 ALA A N 1
ATOM 664 C CA . ALA A 1 86 ? -6.880 0.974 10.624 1.00 94.69 86 ALA A CA 1
ATOM 665 C C . ALA A 1 86 ? -8.290 1.404 11.061 1.00 94.69 86 ALA A C 1
ATOM 667 O O . ALA A 1 86 ? -8.516 1.766 12.216 1.00 94.69 86 ALA A O 1
ATOM 668 N N . TYR A 1 87 ? -9.278 1.304 10.170 1.00 95.94 87 TYR A N 1
ATOM 669 C CA . TYR A 1 87 ? -10.666 1.589 10.527 1.00 95.94 87 TYR A CA 1
ATOM 670 C C . TYR A 1 87 ? -11.220 0.590 11.556 1.00 95.94 87 TYR A C 1
ATOM 672 O O . TYR A 1 87 ? -11.859 0.981 12.540 1.00 95.94 87 TYR A O 1
ATOM 680 N N . ALA A 1 88 ? -10.968 -0.707 11.358 1.00 95.00 88 ALA A N 1
ATOM 681 C CA . ALA A 1 88 ? -11.423 -1.750 12.272 1.00 95.00 88 ALA A CA 1
ATOM 682 C C . ALA A 1 88 ? -10.811 -1.593 13.674 1.00 95.00 88 ALA A C 1
ATOM 684 O O . ALA A 1 88 ? -11.528 -1.696 14.675 1.00 95.00 88 ALA A O 1
ATOM 685 N N . SER A 1 89 ? -9.514 -1.282 13.756 1.00 93.81 89 SER A N 1
ATOM 686 C CA . SER A 1 89 ? -8.824 -1.054 15.028 1.00 93.81 89 SER A CA 1
ATOM 687 C C . SER A 1 89 ? -9.368 0.179 15.756 1.00 93.81 89 SER A C 1
ATOM 689 O O . SER A 1 89 ? -9.629 0.112 16.959 1.00 93.81 89 SER A O 1
ATOM 691 N N . LEU A 1 90 ? -9.660 1.268 15.037 1.00 96.75 90 LEU A N 1
ATOM 692 C CA . LEU A 1 90 ? -10.293 2.458 15.609 1.00 96.75 90 LEU A CA 1
ATOM 693 C C . LEU A 1 90 ? -11.676 2.144 16.197 1.00 96.75 90 LEU A C 1
ATOM 695 O O . LEU A 1 90 ? -12.001 2.584 17.304 1.00 96.75 90 LEU A O 1
ATOM 699 N N . LYS A 1 91 ? -12.493 1.359 15.487 1.00 96.56 91 LYS A N 1
ATOM 700 C CA . LYS A 1 91 ? -13.825 0.948 15.958 1.00 96.56 91 LYS A CA 1
ATOM 701 C C . LYS A 1 91 ? -13.740 0.102 17.230 1.00 96.56 91 LYS A C 1
ATOM 703 O O . LYS A 1 91 ? -14.492 0.346 18.175 1.00 96.56 91 LYS A O 1
ATOM 708 N N . LEU A 1 92 ? -12.815 -0.857 17.272 1.00 94.75 92 LEU A N 1
ATOM 709 C CA . LEU A 1 92 ? -12.562 -1.681 18.456 1.00 94.75 92 LEU A CA 1
ATOM 710 C C . LEU A 1 92 ? -12.098 -0.835 19.642 1.00 94.75 92 LEU A C 1
ATOM 712 O O . LEU A 1 92 ? -12.631 -0.996 20.738 1.00 94.75 92 LEU A O 1
ATOM 716 N N . LYS A 1 93 ? -11.185 0.116 19.419 1.00 96.62 93 LYS A N 1
ATOM 717 C CA . LYS A 1 93 ? -10.686 1.023 20.461 1.00 96.62 93 LYS A CA 1
ATOM 718 C C . LYS A 1 93 ? -11.812 1.835 21.102 1.00 96.62 93 LYS A C 1
ATOM 720 O O . LYS A 1 93 ? -11.886 1.910 22.323 1.00 96.62 93 LYS A O 1
ATOM 725 N N . ARG A 1 94 ? -12.736 2.374 20.298 1.00 95.94 94 ARG A N 1
ATOM 726 C CA . ARG A 1 94 ? -13.920 3.092 20.808 1.00 95.94 94 ARG A CA 1
ATOM 727 C C . ARG A 1 94 ? -14.817 2.194 21.658 1.00 95.94 94 ARG A C 1
ATOM 729 O O . ARG A 1 94 ? -15.251 2.598 22.730 1.00 95.94 94 ARG A O 1
ATOM 736 N N . LYS A 1 95 ? -15.083 0.966 21.199 1.00 96.25 95 LYS A N 1
ATOM 737 C CA . LYS A 1 95 ? -15.905 0.007 21.953 1.00 96.25 95 LYS A CA 1
ATOM 738 C C . LYS A 1 95 ? -15.245 -0.384 23.277 1.00 96.25 95 LYS A C 1
ATOM 740 O O . LYS A 1 95 ? -15.926 -0.463 24.293 1.00 96.25 95 LYS A O 1
ATOM 745 N N . LEU A 1 96 ? -13.932 -0.599 23.264 1.00 94.44 96 LEU A N 1
ATOM 746 C CA . LEU A 1 96 ? -13.152 -0.902 24.460 1.00 94.44 96 LEU A CA 1
ATOM 747 C C . LEU A 1 96 ? -13.216 0.248 25.469 1.00 94.44 96 LEU A C 1
ATOM 749 O O . LEU A 1 96 ? -13.470 -0.003 26.641 1.00 94.44 96 LEU A O 1
ATOM 753 N N . GLN A 1 97 ? -13.072 1.490 25.007 1.00 96.12 97 GLN A N 1
ATOM 754 C CA . GLN A 1 97 ? -13.168 2.670 25.862 1.00 96.12 97 GLN A CA 1
ATOM 755 C C . GLN A 1 97 ? -14.538 2.771 26.546 1.00 96.12 97 GLN A C 1
ATOM 757 O O . GLN A 1 97 ? -14.603 2.901 27.763 1.00 96.12 97 GLN A O 1
ATOM 762 N N . LEU A 1 98 ? -15.631 2.594 25.796 1.00 95.75 98 LEU A N 1
ATOM 763 C CA . LEU A 1 98 ? -16.979 2.583 26.377 1.00 95.75 98 LEU A CA 1
ATOM 764 C C . LEU A 1 98 ? -17.131 1.506 27.461 1.00 95.75 98 LEU A C 1
ATOM 766 O O . LEU A 1 98 ? -17.680 1.773 28.528 1.00 95.75 98 LEU A O 1
ATOM 770 N N . LEU A 1 99 ? -16.620 0.297 27.210 1.00 94.00 99 LEU A N 1
ATOM 771 C CA . LEU A 1 99 ? -16.664 -0.791 28.188 1.00 94.00 99 LEU A CA 1
ATOM 772 C C . LEU A 1 99 ? -15.827 -0.476 29.434 1.00 94.00 99 LEU A C 1
ATOM 774 O O . LEU A 1 99 ? -16.274 -0.729 30.554 1.00 94.00 99 LEU A O 1
ATOM 778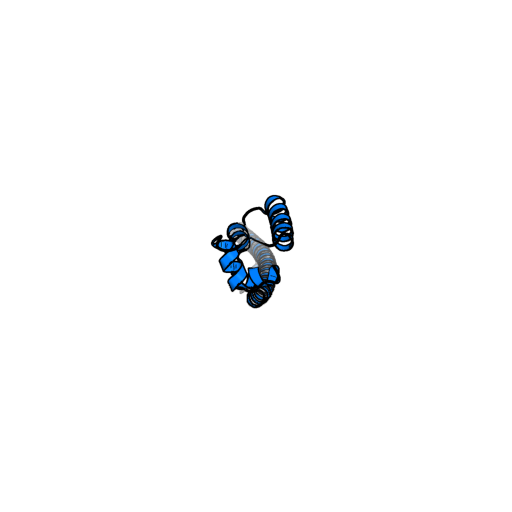 N N . GLN A 1 100 ? -14.645 0.112 29.264 1.00 95.25 100 GLN A N 1
ATOM 779 C CA . GLN A 1 100 ? -13.799 0.549 30.374 1.00 95.25 100 GLN A CA 1
ATOM 780 C C . GLN A 1 100 ? -14.498 1.608 31.229 1.00 95.25 100 GLN A C 1
ATOM 782 O O . GLN A 1 100 ? -14.527 1.463 32.451 1.00 95.25 100 GLN A O 1
ATOM 787 N N . ASP A 1 101 ? -15.136 2.595 30.604 1.00 95.06 101 ASP A N 1
ATOM 788 C CA . ASP A 1 101 ? -15.879 3.644 31.303 1.00 95.06 101 ASP A CA 1
ATOM 789 C C . ASP A 1 101 ? -17.058 3.060 32.093 1.00 95.06 101 ASP A C 1
ATOM 791 O O . ASP A 1 101 ? -17.275 3.411 33.256 1.00 95.06 101 ASP A O 1
ATOM 795 N N . THR A 1 102 ? -17.809 2.121 31.505 1.00 93.38 102 THR A N 1
ATOM 796 C CA . THR A 1 102 ? -18.908 1.438 32.213 1.00 93.38 102 THR A CA 1
ATOM 797 C C . THR A 1 102 ? -18.416 0.587 33.379 1.00 93.38 102 THR A C 1
ATOM 799 O O . THR A 1 102 ? -19.018 0.598 34.455 1.00 93.38 102 THR A O 1
ATOM 802 N N . ASN A 1 103 ? -17.293 -0.110 33.208 1.00 93.75 103 ASN A N 1
ATOM 803 C CA . ASN A 1 103 ? -16.701 -0.920 34.264 1.00 93.75 103 ASN A CA 1
ATOM 804 C C . ASN A 1 103 ? -16.192 -0.034 35.408 1.00 93.75 103 ASN A C 1
ATOM 806 O O . ASN A 1 103 ? -16.443 -0.332 36.571 1.00 93.75 103 ASN A O 1
ATOM 810 N N . LEU A 1 104 ? -15.551 1.096 35.098 1.00 93.56 104 LEU A N 1
ATOM 811 C CA . LEU A 1 104 ? -15.094 2.052 36.106 1.00 93.56 104 LEU A CA 1
ATOM 812 C C . LEU A 1 104 ? -16.264 2.601 36.932 1.00 93.56 104 LEU A C 1
ATOM 814 O O . LEU A 1 104 ? -16.198 2.599 38.159 1.00 93.56 104 LEU A O 1
ATOM 818 N N . LYS A 1 105 ? -17.366 2.995 36.280 1.00 90.50 105 LYS A N 1
ATOM 819 C CA . LYS A 1 105 ? -18.596 3.422 36.973 1.00 90.50 105 LYS A CA 1
ATOM 820 C C . LYS A 1 105 ? -19.131 2.330 37.898 1.00 90.50 105 LYS A C 1
ATOM 822 O O . LYS A 1 105 ? -19.458 2.609 39.048 1.00 90.50 105 LYS A O 1
ATOM 827 N N . THR A 1 106 ? -19.162 1.091 37.412 1.00 88.56 106 THR A N 1
ATOM 828 C CA . THR A 1 106 ? -19.622 -0.072 38.182 1.00 88.56 106 THR A CA 1
ATOM 829 C C . THR A 1 106 ? -18.725 -0.321 39.396 1.00 88.56 106 THR A C 1
ATOM 831 O O . THR A 1 106 ? -19.226 -0.472 40.506 1.00 88.56 106 THR A O 1
ATOM 834 N N . LYS A 1 107 ? -17.397 -0.278 39.230 1.00 90.25 107 LYS A N 1
ATOM 835 C CA . LYS A 1 107 ? -16.429 -0.404 40.332 1.00 90.25 107 LYS A CA 1
ATOM 836 C C . LYS A 1 107 ? -16.588 0.696 41.377 1.00 90.25 107 LYS A C 1
ATOM 838 O O . LYS A 1 107 ? -16.575 0.399 42.569 1.00 90.25 107 LYS A O 1
ATOM 843 N N . ASN A 1 108 ? -16.770 1.943 40.946 1.00 90.25 108 ASN A N 1
ATOM 844 C CA . ASN A 1 108 ? -16.984 3.065 41.858 1.00 90.25 108 ASN A CA 1
ATOM 845 C C . ASN A 1 108 ? -18.275 2.881 42.661 1.00 90.25 108 ASN A C 1
ATOM 847 O O . ASN A 1 108 ? -18.261 3.045 43.879 1.00 90.25 108 ASN A O 1
ATOM 851 N N . LEU A 1 109 ? -19.367 2.476 42.004 1.00 84.56 109 LEU A N 1
ATOM 852 C CA . LEU A 1 109 ? -20.631 2.171 42.673 1.00 84.56 109 LEU A CA 1
ATOM 853 C C . LEU A 1 109 ? -20.458 1.061 43.716 1.00 84.56 109 LEU A C 1
ATOM 855 O O . LEU A 1 109 ? -20.877 1.228 44.858 1.00 84.56 109 LEU A O 1
ATOM 859 N N . TRP A 1 110 ? -19.782 -0.033 43.359 1.00 84.00 110 TRP A N 1
ATOM 860 C CA . TRP A 1 110 ? -19.467 -1.112 44.298 1.00 84.00 110 TRP A CA 1
ATOM 861 C C . TRP A 1 110 ? -18.649 -0.624 45.491 1.00 84.00 110 TRP A C 1
ATOM 863 O O . TRP A 1 110 ? -18.978 -0.954 46.628 1.00 84.00 110 TRP A O 1
ATOM 873 N N . SER A 1 111 ? -17.629 0.204 45.263 1.00 84.88 111 SER A N 1
ATOM 874 C CA . SER A 1 111 ? -16.825 0.780 46.344 1.00 84.88 111 SER A CA 1
ATOM 875 C C . SER A 1 111 ? -17.670 1.624 47.300 1.00 84.88 111 SER A C 1
ATOM 877 O O . SER A 1 111 ? -17.485 1.541 48.514 1.00 84.88 111 SER A O 1
ATOM 879 N N . VAL A 1 112 ? -18.606 2.420 46.774 1.00 85.25 112 VAL A N 1
ATOM 880 C CA . VAL A 1 112 ? -19.535 3.221 47.585 1.00 85.25 112 VAL A CA 1
ATOM 881 C C . VAL A 1 112 ? -20.475 2.317 48.377 1.00 85.25 112 VAL A C 1
ATOM 883 O O . VAL A 1 112 ? -20.612 2.498 49.584 1.00 85.25 112 VAL A O 1
ATOM 886 N N . LEU A 1 113 ? -21.077 1.313 47.737 1.00 81.69 113 LEU A N 1
ATOM 887 C CA . LEU A 1 113 ? -21.994 0.378 48.395 1.00 81.69 113 LEU A CA 1
ATOM 888 C C . LEU A 1 113 ? -21.309 -0.394 49.529 1.00 81.69 113 LEU A C 1
ATOM 890 O O . LEU A 1 113 ? -21.869 -0.506 50.619 1.00 81.69 113 LEU A O 1
ATOM 894 N N . VAL A 1 114 ? -20.081 -0.870 49.309 1.00 82.88 114 VAL A N 1
ATOM 895 C CA . VAL A 1 114 ? -19.278 -1.536 50.345 1.00 82.88 114 VAL A CA 1
ATOM 896 C C . VAL A 1 114 ? -18.980 -0.580 51.502 1.00 82.88 114 VAL A C 1
ATOM 898 O O . VAL A 1 114 ? -19.155 -0.956 52.660 1.00 82.88 114 VAL A O 1
ATOM 901 N N . HIS A 1 115 ? -18.585 0.665 51.216 1.00 83.75 115 HIS A N 1
ATOM 902 C CA . HIS A 1 115 ? -18.313 1.662 52.254 1.00 83.75 115 HIS A CA 1
ATOM 903 C C . HIS A 1 115 ? -19.554 1.994 53.094 1.00 83.75 115 HIS A C 1
ATOM 905 O O . HIS A 1 115 ? -19.473 2.057 54.321 1.00 83.75 115 HIS A O 1
ATOM 911 N N . LEU A 1 116 ? -20.706 2.184 52.444 1.00 80.00 116 LEU A N 1
ATOM 912 C CA . LEU A 1 116 ? -21.974 2.478 53.114 1.00 80.00 116 LEU A CA 1
ATOM 913 C C . LEU A 1 116 ? -22.441 1.302 53.978 1.00 80.00 116 LEU A C 1
ATOM 915 O O . LEU A 1 116 ? -22.829 1.516 55.124 1.00 80.00 116 LEU A O 1
ATOM 919 N N . LYS A 1 117 ? -22.315 0.063 53.482 1.00 74.56 117 LYS A N 1
ATOM 920 C CA . LYS A 1 117 ? -22.640 -1.155 54.241 1.00 74.56 117 LYS A CA 1
ATOM 921 C C . LYS A 1 117 ? -21.837 -1.269 55.541 1.00 74.56 117 LYS A C 1
ATOM 923 O O . LYS A 1 117 ? -22.381 -1.696 56.551 1.00 74.56 117 LYS A O 1
ATOM 928 N N . LEU A 1 118 ? -20.560 -0.884 55.525 1.00 77.69 118 LEU A N 1
ATOM 929 C CA . LEU A 1 118 ? -19.701 -0.927 56.715 1.00 77.69 118 LEU A CA 1
ATOM 930 C C . LEU A 1 118 ? -20.066 0.134 57.764 1.00 77.69 118 LEU A C 1
ATOM 932 O O . LEU A 1 118 ? -19.828 -0.087 58.947 1.00 77.69 118 LEU A O 1
ATOM 936 N N . LYS A 1 119 ? -20.619 1.282 57.350 1.00 77.50 119 LYS A N 1
ATOM 937 C CA . LYS A 1 119 ? -20.937 2.406 58.249 1.00 77.50 119 LYS A CA 1
ATOM 938 C C . LYS A 1 119 ? -22.384 2.434 58.746 1.00 77.50 119 LYS A C 1
ATOM 940 O O . LYS A 1 119 ? -22.629 3.024 59.793 1.00 77.50 119 LYS A O 1
ATOM 945 N N . MET A 1 120 ? -23.333 1.852 58.012 1.00 67.69 120 MET A N 1
ATOM 946 C CA . MET A 1 120 ? -24.765 1.877 58.345 1.00 67.69 120 MET A CA 1
ATOM 947 C C . MET A 1 120 ? -25.416 0.503 58.103 1.00 67.69 120 MET A C 1
ATOM 949 O O . MET A 1 120 ? -26.079 0.311 57.083 1.00 67.69 120 MET A O 1
ATOM 953 N N . PRO A 1 121 ? -25.234 -0.469 59.017 1.00 63.06 121 PRO A N 1
ATOM 954 C CA . PRO A 1 121 ? -25.726 -1.835 58.825 1.00 63.06 121 PRO A CA 1
ATOM 955 C C . PRO A 1 121 ? -27.255 -1.976 58.931 1.00 63.06 121 PRO A C 1
ATOM 957 O O . PRO A 1 121 ? -27.813 -2.877 58.313 1.00 63.06 121 PRO A O 1
ATOM 960 N N . GLU A 1 122 ? -27.938 -1.098 59.675 1.00 56.66 122 GLU A N 1
ATOM 961 C CA . GLU A 1 122 ? -29.359 -1.278 60.031 1.00 56.66 122 GLU A CA 1
ATOM 962 C C . GLU A 1 122 ? -30.355 -0.485 59.171 1.00 56.66 122 GLU A C 1
ATOM 964 O O . GLU A 1 122 ? -31.558 -0.703 59.272 1.00 56.66 122 GLU A O 1
ATOM 969 N N . ASN A 1 123 ? -29.894 0.422 58.304 1.00 58.66 123 ASN A N 1
ATOM 970 C CA . ASN A 1 123 ? -30.793 1.311 57.568 1.00 58.66 123 ASN A CA 1
ATOM 971 C C . ASN A 1 123 ? -30.386 1.409 56.100 1.00 58.66 123 ASN A C 1
ATOM 973 O O . ASN A 1 123 ? -29.729 2.366 55.702 1.00 58.66 123 ASN A O 1
ATOM 977 N N . LEU A 1 124 ? -30.717 0.399 55.291 1.00 57.47 124 LEU A N 1
ATOM 978 C CA . LEU A 1 124 ? -30.376 0.438 53.871 1.00 57.47 124 LEU A CA 1
ATOM 979 C C . LEU A 1 124 ? -31.408 -0.297 52.993 1.00 57.47 124 LEU A C 1
ATOM 981 O O . LEU A 1 124 ? -31.243 -1.478 52.689 1.00 57.47 124 LEU A O 1
ATOM 985 N N . PRO A 1 125 ? -32.409 0.419 52.448 1.00 61.09 125 PRO A N 1
ATOM 986 C CA . PRO A 1 125 ? -33.174 -0.039 51.283 1.00 61.09 125 PRO A CA 1
ATOM 987 C C . PRO A 1 125 ? -32.276 -0.408 50.080 1.00 61.09 125 PRO A C 1
ATOM 989 O O . PRO A 1 125 ? -32.717 -1.102 49.170 1.00 61.09 125 PRO A O 1
ATOM 992 N N . LEU A 1 126 ? -30.999 0.021 50.070 1.00 56.03 126 LEU A N 1
ATOM 993 C CA . LEU A 1 126 ? -30.014 -0.351 49.044 1.00 56.03 126 LEU A CA 1
ATOM 994 C C . LEU A 1 126 ? -29.529 -1.809 49.118 1.00 56.03 126 LEU A C 1
ATOM 996 O O . LEU A 1 126 ? -28.947 -2.274 48.138 1.00 56.03 126 LEU A O 1
ATOM 1000 N N . LEU A 1 127 ? -29.763 -2.553 50.210 1.00 54.12 127 LEU A N 1
ATOM 1001 C CA . LEU A 1 127 ? -29.464 -3.997 50.249 1.00 54.12 127 LEU A CA 1
ATOM 1002 C C . LEU A 1 127 ? -30.215 -4.759 49.145 1.00 54.12 127 LEU A C 1
ATOM 1004 O O . LEU A 1 127 ? -29.644 -5.661 48.538 1.00 54.12 127 LEU A O 1
ATOM 1008 N N . ALA A 1 128 ? -31.424 -4.306 48.794 1.00 57.34 128 ALA A N 1
ATOM 1009 C CA . ALA A 1 128 ? -32.209 -4.858 47.693 1.00 57.34 128 ALA A CA 1
ATOM 1010 C C . ALA A 1 128 ? -31.491 -4.769 46.332 1.00 57.34 128 ALA A C 1
ATOM 1012 O O . ALA A 1 128 ? -31.683 -5.632 45.487 1.00 57.34 128 ALA A O 1
ATOM 1013 N N . TYR A 1 129 ? -30.622 -3.774 46.115 1.00 55.38 129 TYR A N 1
ATOM 1014 C CA . TYR A 1 129 ? -29.851 -3.643 44.870 1.00 55.38 129 TYR A CA 1
ATOM 1015 C C . TYR A 1 129 ? -28.602 -4.538 44.828 1.00 55.38 129 TYR A C 1
ATOM 1017 O O . TYR A 1 129 ? -28.100 -4.828 43.743 1.00 55.38 129 TYR A O 1
ATOM 1025 N N . LEU A 1 130 ? -28.098 -4.981 45.983 1.00 53.34 130 LEU A N 1
ATOM 1026 C CA . LEU A 1 130 ? -26.910 -5.837 46.090 1.00 53.34 130 LEU A CA 1
ATOM 1027 C C . LEU A 1 130 ? -27.228 -7.329 45.902 1.00 53.34 130 LEU A C 1
ATOM 1029 O O . LEU A 1 130 ? -26.341 -8.088 45.519 1.00 53.34 130 LEU A O 1
ATOM 1033 N N . GLU A 1 131 ? -28.469 -7.755 46.152 1.00 53.84 131 GLU A N 1
ATOM 1034 C CA . GLU A 1 131 ? -28.886 -9.163 46.052 1.00 53.84 131 GLU A CA 1
ATOM 1035 C C . GLU A 1 131 ? -29.335 -9.593 44.643 1.00 53.84 131 GLU A C 1
ATOM 1037 O O . GLU A 1 131 ? -29.386 -10.787 44.362 1.00 53.84 131 GLU A O 1
ATOM 1042 N N . ILE A 1 132 ? -29.601 -8.651 43.730 1.00 53.06 132 ILE A N 1
ATOM 1043 C CA . ILE A 1 132 ? -30.179 -8.933 42.397 1.00 53.06 132 ILE A CA 1
ATOM 1044 C C . ILE A 1 132 ? -29.171 -9.569 41.410 1.00 53.06 132 ILE A C 1
ATOM 1046 O O . ILE A 1 132 ? -29.569 -10.073 40.366 1.00 53.06 132 ILE A O 1
ATOM 1050 N N . TRP A 1 133 ? -27.873 -9.599 41.729 1.00 45.12 133 TRP A N 1
ATOM 1051 C CA . TRP A 1 133 ? -26.820 -10.115 40.835 1.00 45.12 133 TRP A CA 1
ATOM 1052 C C . TRP A 1 133 ? -25.963 -11.226 41.473 1.00 45.12 133 TRP A C 1
ATOM 1054 O O . TRP A 1 133 ? -24.736 -11.203 41.351 1.00 45.12 133 TRP A O 1
ATOM 1064 N N . LYS A 1 134 ? -26.594 -12.178 42.174 1.00 41.78 134 LYS A N 1
ATOM 1065 C CA . LYS A 1 134 ? -25.955 -13.454 42.549 1.00 41.78 134 LYS A CA 1
ATOM 1066 C C . LYS A 1 134 ? -26.019 -14.477 41.422 1.00 41.78 134 LYS A C 1
ATOM 1068 O O . LYS A 1 134 ? -27.074 -14.547 40.757 1.00 41.78 134 LYS A O 1
#

Radius of gyration: 36.55 Å; chains: 1; bounding box: 66×34×95 Å